Protein AF-0000000084990791 (afdb_homodimer)

Nearest PDB structures (foldseek):
  2fu2-assembly1_A  TM=6.666E-01  e=7.601E+00  Streptococcus pyogenes
  4jq5-assembly2_H  TM=4.228E-01  e=1.992E+00  Homo sapiens

Sequence (136 aa):
MNVLEILRQKSKGVEGLSARSILNYVIYEFEVGGPSKEILEEALRLASKEIEQLQKVIEILKDIEVYVMNVLEILRQKSKGVEGLSARSILNYVIYEFEVGGPSKEILEEALRLASKEIEQLQKVIEILKDIEVYV

Foldseek 3Di:
DFPLVVLVVVCPPPDDPLSVVLSVQQSVCCVPPNDDPVSVVVSVVSVVVVVVVVVVVVVVVVVCVVVD/DFPLVVLVVVCPPPDDPQSVVLSVQQSVCCVPPNDDPVSVVVSVVSVVVVVVVVVVVVVVVVVCVVVD

Secondary structure (DSSP, 8-state):
--HHHHHHHHTTT---HHHHHHHHHHHHHHHHH---HHHHHHHHHHHHHHHHHHHHHHHHHHHHHTT-/--HHHHHHHHTTT---HHHHHHHHHHHHHHHHH---HHHHHHHHHHHHHHHHHHHHHHHHHHHHHTT-

Structure (mmCIF, N/CA/C/O backbone):
data_AF-0000000084990791-model_v1
#
loop_
_entity.id
_entity.type
_entity.pdbx_description
1 polymer 'Uncharacterized protein'
#
loop_
_atom_site.group_PDB
_atom_site.id
_atom_site.type_symbol
_atom_site.label_atom_id
_atom_site.label_alt_id
_atom_site.label_comp_id
_atom_site.label_asym_id
_atom_site.label_entity_id
_atom_site.label_seq_id
_atom_site.pdbx_PDB_ins_code
_atom_site.Cartn_x
_atom_site.Cartn_y
_atom_site.Cartn_z
_atom_site.occupancy
_atom_site.B_iso_or_equiv
_atom_site.auth_seq_id
_atom_site.auth_comp_id
_atom_site.auth_asym_id
_atom_site.auth_atom_id
_atom_site.pdbx_PDB_model_num
ATOM 1 N N . MET A 1 1 ? 8.273 26.781 13.109 1 66.56 1 MET A N 1
ATOM 2 C CA . MET A 1 1 ? 8.18 26.031 11.859 1 66.56 1 MET A CA 1
ATOM 3 C C . MET A 1 1 ? 6.742 25.609 11.578 1 66.56 1 MET A C 1
ATOM 5 O O . MET A 1 1 ? 6.02 25.203 12.492 1 66.56 1 MET A O 1
ATOM 9 N N . ASN A 1 2 ? 6.07 25.891 10.352 1 90.06 2 ASN A N 1
ATOM 10 C CA . ASN A 1 2 ? 4.73 25.594 9.859 1 90.06 2 ASN A CA 1
ATOM 11 C C . ASN A 1 2 ? 4.523 24.094 9.703 1 90.06 2 ASN A C 1
ATOM 13 O O . ASN A 1 2 ? 5.434 23.375 9.281 1 90.06 2 ASN A O 1
ATOM 17 N N . VAL A 1 3 ? 3.545 23.547 10.289 1 94.81 3 VAL A N 1
ATOM 18 C CA . VAL A 1 3 ? 3.209 22.125 10.344 1 94.81 3 VAL A CA 1
ATOM 19 C C . VAL A 1 3 ? 3.357 21.5 8.961 1 94.81 3 VAL A C 1
ATOM 21 O O . VAL A 1 3 ? 3.83 20.375 8.828 1 94.81 3 VAL A O 1
ATOM 24 N N . LEU A 1 4 ? 3.014 22.219 7.992 1 95.62 4 LEU A N 1
ATOM 25 C CA . LEU A 1 4 ? 3.113 21.75 6.617 1 95.62 4 LEU A CA 1
ATOM 26 C C . LEU A 1 4 ? 4.57 21.531 6.219 1 95.62 4 LEU A C 1
ATOM 28 O O . LEU A 1 4 ? 4.898 20.547 5.555 1 95.62 4 LEU A O 1
ATOM 32 N N . GLU A 1 5 ? 5.422 22.391 6.645 1 95.44 5 GLU A N 1
ATOM 33 C CA . GLU A 1 5 ? 6.848 22.266 6.359 1 95.44 5 GLU A CA 1
ATOM 34 C C . GLU A 1 5 ? 7.445 21.062 7.066 1 95.44 5 GLU A C 1
ATOM 36 O O . GLU A 1 5 ? 8.25 20.328 6.484 1 95.44 5 GLU A O 1
ATOM 41 N N . ILE A 1 6 ? 7.062 20.812 8.281 1 95.75 6 ILE A N 1
ATOM 42 C CA . ILE A 1 6 ? 7.523 19.656 9.047 1 95.75 6 ILE A CA 1
ATOM 43 C C . ILE A 1 6 ? 7.074 18.359 8.359 1 95.75 6 ILE A C 1
ATOM 45 O O . ILE A 1 6 ? 7.867 17.438 8.195 1 95.75 6 ILE A O 1
ATOM 49 N N . LEU A 1 7 ? 5.84 18.344 7.941 1 96.88 7 LEU A N 1
ATOM 50 C CA . LEU A 1 7 ? 5.277 17.188 7.258 1 96.88 7 LEU A CA 1
ATOM 51 C C . LEU A 1 7 ? 6.035 16.891 5.969 1 96.88 7 LEU A C 1
ATOM 53 O O . LEU A 1 7 ? 6.406 15.742 5.703 1 96.88 7 LEU A O 1
ATOM 57 N N . ARG A 1 8 ? 6.309 17.906 5.156 1 96.81 8 ARG A N 1
ATOM 58 C CA . ARG A 1 8 ? 7.031 17.734 3.9 1 96.81 8 ARG A CA 1
ATOM 59 C C . ARG A 1 8 ? 8.438 17.203 4.145 1 96.81 8 ARG A C 1
ATOM 61 O O . ARG A 1 8 ? 8.922 16.344 3.408 1 96.81 8 ARG A O 1
ATOM 68 N N . GLN A 1 9 ? 9.047 17.672 5.16 1 96.75 9 GLN A N 1
ATOM 69 C CA . GLN A 1 9 ? 10.398 17.219 5.488 1 96.75 9 GLN A CA 1
ATOM 70 C C . GLN A 1 9 ? 10.406 15.766 5.938 1 96.75 9 GLN A C 1
ATOM 72 O O . GLN A 1 9 ? 11.25 14.977 5.492 1 96.75 9 GLN A O 1
ATOM 77 N N . LYS A 1 10 ? 9.477 15.398 6.723 1 95.88 10 LYS A N 1
ATOM 78 C CA . LYS A 1 10 ? 9.422 14.031 7.242 1 95.88 10 LYS A CA 1
ATOM 79 C C . LYS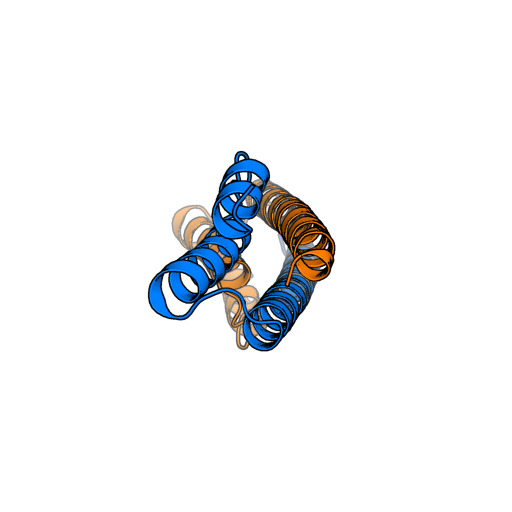 A 1 10 ? 9 13.047 6.156 1 95.88 10 LYS A C 1
ATOM 81 O O . LYS A 1 10 ? 9.258 11.844 6.27 1 95.88 10 LYS A O 1
ATOM 86 N N . SER A 1 11 ? 8.344 13.586 5.23 1 96.56 11 SER A N 1
ATOM 87 C CA . SER A 1 11 ? 7.82 12.734 4.172 1 96.56 11 SER A CA 1
ATOM 88 C C . SER A 1 11 ? 8.891 12.414 3.137 1 96.56 11 SER A C 1
ATOM 90 O O . SER A 1 11 ? 8.703 11.547 2.279 1 96.56 11 SER A O 1
ATOM 92 N N . LYS A 1 12 ? 9.938 13.156 3.41 1 93.56 12 LYS A N 1
ATOM 93 C CA . LYS A 1 12 ? 11.031 12.922 2.477 1 93.56 12 LYS A CA 1
ATOM 94 C C . LYS A 1 12 ? 11.586 11.508 2.615 1 93.56 12 LYS A C 1
ATOM 96 O O . LYS A 1 12 ? 11.836 11.039 3.729 1 93.56 12 LYS A O 1
ATOM 101 N N . GLY A 1 13 ? 11.57 10.656 1.702 1 91.56 13 GLY A N 1
ATOM 102 C CA . GLY A 1 13 ? 12.156 9.328 1.716 1 91.56 13 GLY A CA 1
ATOM 103 C C . GLY A 1 13 ? 11.117 8.219 1.686 1 91.56 13 GLY A C 1
ATOM 104 O O . GLY A 1 13 ? 11.469 7.035 1.628 1 91.56 13 GLY A O 1
ATOM 105 N N . VAL A 1 14 ? 9.93 8.68 1.83 1 94.75 14 VAL A N 1
ATOM 106 C CA . VAL A 1 14 ? 8.875 7.68 1.706 1 94.75 14 VAL A CA 1
ATOM 107 C C . VAL A 1 14 ? 8.695 7.305 0.239 1 94.75 14 VAL A C 1
ATOM 109 O O . VAL A 1 14 ? 8.57 8.18 -0.623 1 94.75 14 VAL A O 1
ATOM 112 N N . GLU A 1 15 ? 8.758 6.035 -0.093 1 91.62 15 GLU A N 1
ATOM 113 C CA . GLU A 1 15 ? 8.766 5.625 -1.494 1 91.62 15 GLU A CA 1
ATOM 114 C C . GLU A 1 15 ? 7.59 4.707 -1.808 1 91.62 15 GLU A C 1
ATOM 116 O O . GLU A 1 15 ? 7.258 4.492 -2.975 1 91.62 15 GLU A O 1
ATOM 121 N N . GLY A 1 16 ? 6.879 4.117 -0.935 1 92.81 16 GLY A N 1
ATOM 122 C CA . GLY A 1 16 ? 5.777 3.195 -1.169 1 92.81 16 GLY A CA 1
ATOM 123 C C . GLY A 1 16 ? 4.598 3.842 -1.876 1 92.81 16 GLY A C 1
ATOM 124 O O . GLY A 1 16 ? 4.328 5.027 -1.687 1 92.81 16 GLY A O 1
ATOM 125 N N . LEU A 1 17 ? 3.977 3.086 -2.758 1 96.12 17 LEU A N 1
ATOM 126 C CA . LEU A 1 17 ? 2.885 3.617 -3.568 1 96.12 17 LEU A CA 1
ATOM 127 C C . LEU A 1 17 ? 1.782 4.191 -2.686 1 96.12 17 LEU A C 1
ATOM 129 O O . LEU A 1 17 ? 1.465 5.379 -2.773 1 96.12 17 LEU A O 1
ATOM 133 N N . SER A 1 18 ? 1.227 3.301 -1.928 1 97.62 18 SER A N 1
ATOM 134 C CA . SER A 1 18 ? 0.148 3.758 -1.058 1 97.62 18 SER A CA 1
ATOM 135 C C . SER A 1 18 ? 0.661 4.738 -0.01 1 97.62 18 SER A C 1
ATOM 137 O O . SER A 1 18 ? -0.033 5.695 0.345 1 97.62 18 SER A O 1
ATOM 139 N N . ALA A 1 19 ? 1.822 4.535 0.461 1 97.25 19 ALA A N 1
ATOM 140 C CA . ALA A 1 19 ? 2.42 5.43 1.449 1 97.25 19 ALA A CA 1
ATOM 141 C C . ALA A 1 19 ? 2.502 6.855 0.918 1 97.25 19 ALA A C 1
ATOM 143 O O . ALA A 1 19 ? 2.018 7.793 1.559 1 97.25 19 ALA A O 1
ATOM 144 N N . ARG A 1 20 ? 3.014 7.055 -0.262 1 96.81 20 ARG A N 1
ATOM 145 C CA . ARG A 1 20 ? 3.146 8.375 -0.872 1 96.81 20 ARG A CA 1
ATOM 146 C C . ARG A 1 20 ? 1.78 8.984 -1.165 1 96.81 20 ARG A C 1
ATOM 148 O O . ARG A 1 20 ? 1.578 10.188 -0.984 1 96.81 20 ARG A O 1
ATOM 155 N N . SER A 1 21 ? 0.881 8.156 -1.642 1 97.62 21 SER A N 1
ATOM 156 C CA . SER A 1 21 ? -0.459 8.641 -1.945 1 97.62 21 SER A CA 1
ATOM 157 C C . SER A 1 21 ? -1.12 9.25 -0.71 1 97.62 21 SER A C 1
ATOM 159 O O . SER A 1 21 ? -1.732 10.312 -0.786 1 97.62 21 SER A O 1
ATOM 161 N N . ILE A 1 22 ? -0.957 8.547 0.369 1 98.44 22 ILE A N 1
ATOM 162 C CA . ILE A 1 22 ? -1.588 8.984 1.606 1 98.44 22 ILE A CA 1
ATOM 163 C C . ILE A 1 22 ? -0.9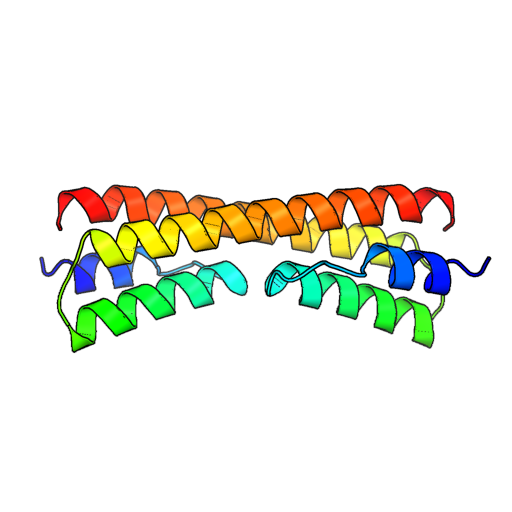38 10.289 2.08 1 98.44 22 ILE A C 1
ATOM 165 O O . ILE A 1 22 ? -1.631 11.234 2.457 1 98.44 22 ILE A O 1
ATOM 169 N N . LEU A 1 23 ? 0.378 10.375 2.057 1 98.38 23 LEU A N 1
ATOM 170 C CA . LEU A 1 23 ? 1.064 11.586 2.49 1 98.38 23 LEU A CA 1
ATOM 171 C C . LEU A 1 23 ? 0.723 12.758 1.579 1 98.38 23 LEU A C 1
ATOM 173 O O . LEU A 1 23 ? 0.524 13.883 2.053 1 98.38 23 LEU A O 1
ATOM 177 N N . ASN A 1 24 ? 0.637 12.492 0.325 1 97.88 24 ASN A N 1
ATOM 178 C CA . ASN A 1 24 ? 0.268 13.547 -0.612 1 97.88 24 ASN A CA 1
ATOM 179 C C . ASN A 1 24 ? -1.146 14.062 -0.353 1 97.88 24 ASN A C 1
ATOM 181 O O . ASN A 1 24 ? -1.41 15.258 -0.472 1 97.88 24 ASN A O 1
ATOM 185 N N . TYR A 1 25 ? -2.035 13.117 -0.085 1 98.19 25 TYR A N 1
ATOM 186 C CA . TYR A 1 25 ? -3.393 13.5 0.292 1 98.19 25 TYR A CA 1
ATOM 187 C C . TYR A 1 25 ? -3.381 14.445 1.484 1 98.19 25 TYR A C 1
ATOM 189 O O . TYR A 1 25 ? -4.047 15.484 1.465 1 98.19 25 TYR A O 1
ATOM 197 N N . VAL A 1 26 ? -2.594 14.156 2.49 1 98.44 26 VAL A N 1
ATOM 198 C CA . VAL A 1 26 ? -2.559 14.969 3.703 1 98.44 26 VAL A CA 1
ATOM 199 C C . VAL A 1 26 ? -1.947 16.328 3.393 1 98.44 26 VAL A C 1
ATOM 201 O O . VAL A 1 26 ? -2.486 17.375 3.795 1 98.44 26 VAL A O 1
ATOM 204 N N . ILE A 1 27 ? -0.868 16.359 2.664 1 98.06 27 ILE A N 1
ATOM 205 C CA . ILE A 1 27 ? -0.176 17.594 2.312 1 98.06 27 ILE A CA 1
ATOM 206 C C . ILE A 1 27 ? -1.117 18.516 1.529 1 98.06 27 ILE A C 1
ATOM 208 O O . ILE A 1 27 ? -1.23 19.703 1.831 1 98.06 27 ILE A O 1
ATOM 212 N N . TYR A 1 28 ? -1.852 17.922 0.621 1 98.38 28 TYR A N 1
ATOM 213 C CA . TYR A 1 28 ? -2.793 18.688 -0.185 1 98.38 28 TYR A CA 1
ATOM 214 C C . TYR A 1 28 ? -3.877 19.312 0.687 1 98.38 28 TYR A C 1
ATOM 216 O O . TYR A 1 28 ? -4.16 20.5 0.582 1 98.38 28 TYR A O 1
ATOM 224 N N . GLU A 1 29 ? -4.441 18.531 1.527 1 97.75 29 GLU A N 1
ATOM 225 C CA . GLU A 1 29 ? -5.5 19.016 2.414 1 97.75 29 GLU A CA 1
ATOM 226 C C . GLU A 1 29 ? -4.996 20.125 3.33 1 97.75 29 GLU A C 1
ATOM 228 O O . GLU A 1 29 ? -5.699 21.109 3.566 1 97.75 29 GLU A O 1
ATOM 233 N N . PHE A 1 30 ? -3.799 19.938 3.846 1 97.31 30 PHE A N 1
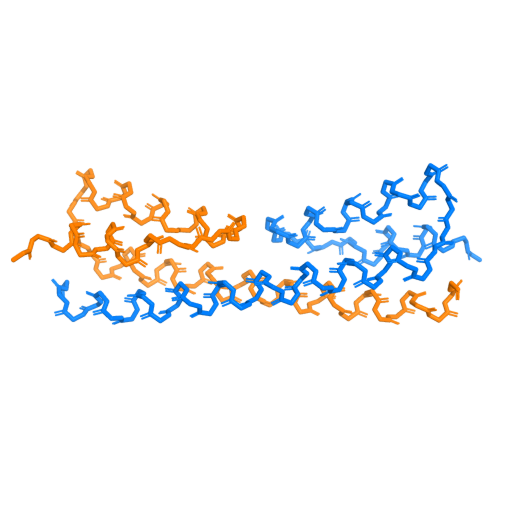ATOM 234 C CA . PHE A 1 30 ? -3.221 20.938 4.727 1 97.31 30 PHE A CA 1
ATOM 235 C C . PHE A 1 30 ? -2.93 22.234 3.959 1 97.31 30 PHE A C 1
ATOM 237 O O . PHE A 1 30 ? -3.1 23.328 4.492 1 97.31 30 PHE A O 1
ATOM 244 N N . GLU A 1 31 ? -2.547 22.172 2.777 1 96.12 31 GLU A N 1
ATOM 245 C CA . GLU A 1 31 ? -2.227 23.328 1.949 1 96.12 31 GLU A CA 1
ATOM 246 C C . GLU A 1 31 ? -3.475 24.156 1.644 1 96.12 31 GLU A C 1
ATOM 248 O O . GLU A 1 31 ? -3.443 25.391 1.704 1 96.12 31 GLU A O 1
ATOM 253 N N . VAL A 1 32 ? -4.562 23.469 1.381 1 96.62 32 VAL A N 1
ATOM 254 C CA . VAL A 1 32 ? -5.762 24.156 0.913 1 96.62 32 VAL A CA 1
ATOM 255 C C . VAL A 1 32 ? -6.609 24.594 2.107 1 96.62 32 VAL A C 1
ATOM 257 O O . VAL A 1 32 ? -7.195 25.672 2.1 1 96.62 32 VAL A O 1
ATOM 260 N N . GLY A 1 33 ? -6.723 23.781 3.148 1 94.81 33 GLY A N 1
ATOM 261 C CA . GLY A 1 33 ? -7.676 24.016 4.215 1 94.81 33 GLY A CA 1
ATOM 262 C C . GLY A 1 33 ? -7.02 24.25 5.562 1 94.81 33 GLY A C 1
ATOM 263 O O . GLY A 1 33 ? -7.695 24.594 6.535 1 94.81 33 GLY A O 1
ATOM 264 N N . GLY A 1 34 ? -5.688 24.094 5.707 1 93.81 34 GLY A N 1
ATOM 265 C CA . GLY A 1 34 ? -4.957 24.172 6.961 1 93.81 34 GLY A CA 1
ATOM 266 C C . GLY A 1 34 ? -4.914 22.859 7.719 1 93.81 34 GLY A C 1
ATOM 267 O O . GLY A 1 34 ? -5.672 21.938 7.414 1 93.81 34 GLY A O 1
ATOM 268 N N . PRO A 1 35 ? -4.016 22.781 8.664 1 94.69 35 PRO A N 1
ATOM 269 C CA . PRO A 1 35 ? -3.848 21.547 9.445 1 94.69 35 PRO A CA 1
ATOM 270 C C . PRO A 1 35 ? -5.094 21.188 10.25 1 94.69 35 PRO A C 1
ATOM 272 O O . PRO A 1 35 ? -5.719 22.062 10.852 1 94.69 35 PRO A O 1
ATOM 275 N N . SER A 1 36 ? -5.453 19.938 10.258 1 95.31 36 SER A N 1
ATOM 276 C CA . SER A 1 36 ? -6.668 19.453 10.914 1 95.31 36 SER A CA 1
ATOM 277 C C . SER A 1 36 ? -6.473 18.047 11.469 1 95.31 36 SER A C 1
ATOM 279 O O . SER A 1 36 ? -5.949 17.172 10.789 1 95.31 36 SER A O 1
ATOM 281 N N . LYS A 1 37 ? -6.934 17.859 12.633 1 96.12 37 LYS A N 1
ATOM 282 C CA . LYS A 1 37 ? -6.867 16.547 13.273 1 96.12 37 LYS A CA 1
ATOM 283 C C . LYS A 1 37 ? -7.719 15.531 12.523 1 96.12 37 LYS A C 1
ATOM 285 O O . LYS A 1 37 ? -7.34 14.367 12.406 1 96.12 37 LYS A O 1
ATOM 290 N N . GLU A 1 38 ? -8.789 16.016 12.023 1 97.12 38 GLU A N 1
ATOM 291 C CA . GLU A 1 38 ? -9.695 15.141 11.289 1 97.12 38 GLU A CA 1
ATOM 292 C C . GLU A 1 38 ? -9.023 14.555 10.055 1 97.12 38 GLU A C 1
ATOM 294 O O . GLU A 1 38 ? -9.234 13.391 9.727 1 97.12 38 GLU A O 1
ATOM 299 N N . ILE A 1 39 ? -8.219 15.328 9.367 1 98.06 39 ILE A N 1
ATOM 300 C CA . ILE A 1 39 ? -7.516 14.883 8.172 1 98.06 39 ILE A CA 1
ATOM 301 C C . ILE A 1 39 ? -6.469 13.836 8.555 1 98.06 39 ILE A C 1
ATOM 303 O O . ILE A 1 39 ? -6.312 12.828 7.863 1 98.06 39 ILE A O 1
ATOM 307 N N . LEU A 1 40 ? -5.766 14.039 9.625 1 98.25 40 LEU A N 1
ATOM 308 C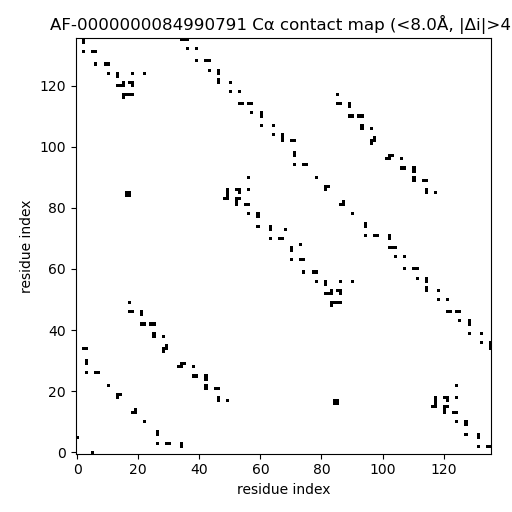 CA . LEU A 1 40 ? -4.77 13.078 10.086 1 98.25 40 LEU A CA 1
ATOM 309 C C . LEU A 1 40 ? -5.426 11.758 10.469 1 98.25 40 LEU A C 1
ATOM 311 O O . LEU A 1 40 ? -4.91 10.68 10.141 1 98.25 40 LEU A O 1
ATOM 315 N N . GLU A 1 41 ? -6.547 11.852 11.148 1 97.81 41 GLU A N 1
ATOM 316 C CA . GLU A 1 41 ? -7.262 10.648 11.562 1 97.81 41 GLU A CA 1
ATOM 317 C C . GLU A 1 41 ? -7.73 9.844 10.352 1 97.81 41 GLU A C 1
ATOM 319 O O . GLU A 1 41 ? -7.656 8.617 10.359 1 97.81 41 GLU A O 1
ATOM 324 N N . GLU A 1 42 ? -8.211 10.523 9.375 1 98.19 42 GLU A N 1
ATOM 325 C CA . GLU A 1 42 ? -8.609 9.852 8.141 1 98.19 42 GLU A CA 1
ATOM 326 C C . GLU A 1 42 ? -7.422 9.172 7.465 1 98.19 42 GLU A C 1
ATOM 328 O O . GLU A 1 42 ? -7.52 8.023 7.027 1 98.19 42 GLU A O 1
ATOM 333 N N . ALA A 1 43 ? -6.305 9.875 7.379 1 98.31 43 ALA A N 1
ATOM 334 C CA . ALA A 1 43 ? -5.094 9.336 6.77 1 98.31 43 ALA A CA 1
ATOM 335 C C . ALA A 1 43 ? -4.617 8.086 7.516 1 98.31 43 ALA A C 1
ATOM 337 O O . ALA A 1 43 ? -4.199 7.109 6.895 1 98.31 43 ALA A O 1
ATOM 338 N N . LEU A 1 44 ? -4.719 8.141 8.805 1 98.56 44 LEU A N 1
ATOM 339 C CA . LEU A 1 44 ? -4.324 7 9.625 1 98.56 44 LEU A CA 1
ATOM 340 C C . LEU A 1 44 ? -5.23 5.801 9.367 1 98.56 44 LEU A C 1
ATOM 342 O O . LEU A 1 44 ? -4.754 4.664 9.289 1 98.56 44 LEU A O 1
ATOM 346 N N . ARG A 1 45 ? -6.504 6.082 9.219 1 98.25 45 ARG A N 1
ATOM 347 C CA . ARG A 1 45 ? -7.445 5.012 8.898 1 98.25 45 ARG A CA 1
ATOM 348 C C . ARG A 1 45 ? -7.137 4.395 7.539 1 98.25 45 ARG A C 1
ATOM 350 O O . ARG A 1 45 ? -7.16 3.174 7.383 1 98.25 45 ARG A O 1
ATOM 357 N N . LEU A 1 46 ? -6.824 5.238 6.57 1 97.94 46 LEU A N 1
ATOM 358 C CA . LEU A 1 46 ? -6.48 4.762 5.234 1 97.94 46 LEU A CA 1
ATOM 359 C C . LEU A 1 46 ? -5.234 3.885 5.273 1 97.94 46 LEU A C 1
ATOM 361 O O . LEU A 1 46 ? -5.191 2.83 4.637 1 97.94 46 LEU A O 1
ATOM 365 N N . ALA A 1 47 ? -4.215 4.328 6.004 1 98.25 47 ALA A N 1
ATOM 366 C CA . ALA A 1 47 ? -2.969 3.57 6.117 1 98.25 47 ALA A CA 1
ATOM 367 C C . ALA A 1 47 ? -3.211 2.205 6.754 1 98.25 47 ALA A C 1
ATOM 369 O O . ALA A 1 47 ? -2.701 1.19 6.273 1 98.25 47 ALA A O 1
ATOM 370 N N . SER A 1 48 ? -4.02 2.174 7.77 1 98.25 48 SER A N 1
ATOM 371 C CA . SER A 1 48 ? -4.32 0.926 8.461 1 98.25 48 SER A CA 1
ATOM 372 C C . SER A 1 48 ? -5.09 -0.035 7.562 1 98.25 48 SER A C 1
ATOM 374 O O . SER A 1 48 ? -4.809 -1.235 7.547 1 98.25 48 SER A O 1
ATOM 376 N N . LYS A 1 49 ? -6.027 0.462 6.879 1 97.69 49 LYS A N 1
ATOM 377 C CA . LYS A 1 49 ? -6.801 -0.366 5.957 1 97.69 49 LYS A CA 1
ATOM 378 C C . LYS A 1 49 ? -5.906 -0.959 4.871 1 97.69 49 LYS A C 1
ATOM 380 O O . LYS A 1 49 ? -6.055 -2.129 4.508 1 97.69 49 LYS A O 1
ATOM 385 N N . GLU A 1 50 ? -5.02 -0.102 4.352 1 98.25 50 GLU A N 1
ATOM 386 C CA . GLU A 1 50 ? -4.109 -0.604 3.324 1 98.25 50 GLU A CA 1
ATOM 387 C C . GLU A 1 50 ? -3.23 -1.728 3.867 1 98.25 50 GLU A C 1
ATOM 389 O O . GLU A 1 50 ? -2.988 -2.721 3.178 1 98.25 50 GLU A O 1
ATOM 394 N N . ILE A 1 51 ? -2.76 -1.565 5.074 1 98.38 51 ILE A N 1
ATOM 395 C CA . ILE A 1 51 ? -1.938 -2.605 5.68 1 98.38 51 ILE A CA 1
ATOM 396 C C . ILE A 1 51 ? -2.742 -3.896 5.801 1 98.38 51 ILE A C 1
ATOM 398 O O . ILE A 1 51 ? -2.234 -4.98 5.512 1 98.38 51 ILE A O 1
ATOM 402 N N . GLU A 1 52 ? -3.951 -3.768 6.207 1 98 52 GLU A N 1
ATOM 403 C CA . GLU A 1 52 ? -4.824 -4.934 6.297 1 98 52 GLU A CA 1
ATOM 404 C C . GLU A 1 52 ? -4.965 -5.625 4.945 1 98 52 GLU A C 1
ATOM 406 O O . GLU A 1 52 ? -4.91 -6.855 4.859 1 98 52 GLU A O 1
ATOM 411 N N . GLN A 1 53 ? -5.152 -4.828 3.926 1 98.44 53 GLN A N 1
ATOM 412 C CA . GLN A 1 53 ? -5.301 -5.371 2.58 1 98.44 53 GLN A CA 1
ATOM 413 C C . GLN A 1 53 ? -4.016 -6.055 2.119 1 98.44 53 GLN A C 1
ATOM 415 O O . GLN A 1 53 ? -4.059 -7.109 1.486 1 98.44 53 GLN A O 1
ATOM 420 N N . LEU A 1 54 ? -2.904 -5.5 2.451 1 98.44 54 LEU A N 1
ATOM 421 C CA . LEU A 1 54 ? -1.625 -6.09 2.072 1 98.44 54 LEU A CA 1
ATOM 422 C C . LEU A 1 54 ? -1.384 -7.395 2.826 1 98.44 54 LEU A C 1
ATOM 424 O O . LEU A 1 54 ? -0.809 -8.336 2.275 1 98.44 54 LEU A O 1
ATOM 428 N N . GLN A 1 55 ? -1.836 -7.445 4.051 1 98.44 55 GLN A N 1
ATOM 429 C CA . GLN A 1 55 ? -1.734 -8.695 4.801 1 98.44 55 GLN A CA 1
ATOM 430 C C . GLN A 1 55 ? -2.57 -9.789 4.156 1 98.44 55 GLN A C 1
ATOM 432 O O . GLN A 1 55 ? -2.154 -10.953 4.109 1 98.44 55 GLN A O 1
ATOM 437 N N . LYS A 1 56 ? -3.707 -9.453 3.666 1 97.88 56 LYS A N 1
ATOM 438 C CA . LYS A 1 56 ? -4.523 -10.406 2.924 1 97.88 56 LYS A CA 1
ATOM 439 C C . LYS A 1 56 ? -3.793 -10.898 1.677 1 97.88 56 LYS A C 1
ATOM 441 O O . LYS A 1 56 ? -3.838 -12.094 1.355 1 97.88 56 LYS A O 1
ATOM 446 N N . VAL A 1 57 ? -3.113 -9.969 0.976 1 98.44 57 VAL A N 1
ATOM 447 C CA . VAL A 1 57 ? -2.35 -10.336 -0.213 1 98.44 57 VAL A CA 1
ATOM 448 C C . VAL A 1 57 ? -1.263 -11.344 0.159 1 98.44 57 VAL A C 1
ATOM 450 O O . VAL A 1 57 ? -1.078 -12.352 -0.529 1 98.44 57 VAL A O 1
ATOM 453 N N . ILE A 1 58 ? -0.583 -11.062 1.228 1 98.5 58 ILE A N 1
ATOM 454 C CA . ILE A 1 58 ? 0.485 -11.953 1.676 1 98.5 58 ILE A CA 1
ATOM 455 C C . ILE A 1 58 ? -0.076 -13.352 1.926 1 98.5 58 ILE A C 1
ATOM 457 O O . ILE A 1 58 ? 0.518 -14.344 1.509 1 98.5 58 ILE A O 1
ATOM 461 N N . GLU A 1 59 ? -1.23 -13.406 2.551 1 98.06 59 GLU A N 1
ATOM 462 C CA . GLU A 1 59 ? -1.855 -14.695 2.82 1 98.06 59 GLU A CA 1
ATOM 463 C C . GLU A 1 59 ? -2.221 -15.414 1.524 1 98.06 59 GLU A C 1
ATOM 465 O O . GLU A 1 59 ? -2.002 -16.625 1.394 1 98.06 59 GLU A O 1
ATOM 470 N N . ILE A 1 60 ? -2.779 -14.695 0.624 1 97.88 60 ILE A N 1
ATOM 471 C CA . ILE A 1 60 ? -3.168 -15.266 -0.665 1 97.88 60 ILE A CA 1
ATOM 472 C C . ILE A 1 60 ? -1.941 -15.836 -1.368 1 97.88 60 ILE A C 1
ATOM 474 O O . ILE A 1 60 ? -1.978 -16.969 -1.868 1 97.88 60 ILE A O 1
ATOM 478 N N . LEU A 1 61 ? -0.846 -15.086 -1.396 1 97.94 61 LEU A N 1
ATOM 479 C CA . LEU A 1 61 ? 0.36 -15.5 -2.104 1 97.94 61 LEU A CA 1
ATOM 480 C C . LEU A 1 61 ? 0.973 -16.734 -1.449 1 97.94 61 LEU A C 1
ATOM 482 O O . LEU A 1 61 ? 1.461 -17.641 -2.141 1 97.94 61 LEU A O 1
ATOM 486 N N . LYS A 1 62 ? 0.893 -16.766 -0.171 1 97.38 62 LYS A N 1
ATOM 487 C CA . LYS A 1 62 ? 1.394 -17.938 0.539 1 97.38 62 LYS A CA 1
ATOM 488 C C . LYS A 1 62 ? 0.543 -19.172 0.234 1 97.38 62 LYS A C 1
ATOM 490 O O . LYS A 1 62 ? 1.072 -20.281 0.063 1 97.38 62 LYS A O 1
ATOM 495 N N . ASP A 1 63 ? -0.734 -19 0.113 1 95.62 63 ASP A N 1
ATOM 496 C CA . ASP A 1 63 ? -1.638 -20.094 -0.227 1 95.62 63 ASP A CA 1
ATOM 497 C C . ASP A 1 63 ? -1.356 -20.609 -1.632 1 95.62 63 ASP A C 1
ATOM 499 O O . ASP A 1 63 ? -1.431 -21.828 -1.875 1 95.62 63 ASP A O 1
ATOM 503 N N . ILE A 1 64 ? -1.062 -19.703 -2.551 1 96.06 64 ILE A N 1
ATOM 504 C CA . ILE A 1 64 ? -0.835 -20.031 -3.955 1 96.06 64 ILE A CA 1
ATOM 505 C C . ILE A 1 64 ? 0.476 -20.797 -4.098 1 96.06 64 ILE A C 1
ATOM 507 O O . ILE A 1 64 ? 0.624 -21.609 -5.008 1 96.06 64 ILE A O 1
ATOM 511 N N . GLU A 1 65 ? 1.345 -20.531 -3.236 1 94.44 65 GLU A N 1
ATOM 512 C CA . GLU A 1 65 ? 2.68 -21.125 -3.309 1 94.44 65 GLU A CA 1
ATOM 513 C C . GLU A 1 65 ? 2.609 -22.641 -3.396 1 94.44 65 GLU A C 1
ATOM 515 O O . GLU A 1 65 ? 3.414 -23.266 -4.09 1 94.44 65 GLU A O 1
ATOM 520 N N . VAL A 1 66 ? 1.599 -23.281 -2.832 1 91.19 66 VAL A N 1
ATOM 521 C CA . VAL A 1 66 ? 1.493 -24.734 -2.789 1 91.19 66 VAL A CA 1
ATOM 522 C C . VAL A 1 66 ? 1.123 -25.266 -4.172 1 91.19 66 VAL A C 1
ATOM 524 O O . VAL A 1 66 ? 1.283 -26.453 -4.449 1 91.19 66 VAL A O 1
ATOM 527 N N . TYR A 1 67 ? 0.726 -24.453 -4.984 1 90.25 67 TYR A N 1
ATOM 528 C CA . TYR A 1 67 ? 0.253 -24.859 -6.301 1 90.25 67 TYR A CA 1
ATOM 529 C C . TYR A 1 67 ? 1.301 -24.578 -7.371 1 90.25 67 TYR A C 1
ATOM 531 O O . TYR A 1 67 ? 1.087 -24.875 -8.547 1 90.25 67 TYR A O 1
ATOM 539 N N . VAL A 1 68 ? 2.33 -23.922 -6.965 1 90.38 68 VAL A N 1
ATOM 540 C CA . VAL A 1 68 ? 3.359 -23.516 -7.918 1 90.38 68 VAL A CA 1
ATOM 541 C C . VAL A 1 68 ? 4.598 -24.391 -7.746 1 90.38 68 VAL A C 1
ATOM 543 O O . VAL A 1 68 ? 4.875 -24.875 -6.648 1 90.38 68 VAL A O 1
ATOM 546 N N . MET B 1 1 ? -7.801 -27.438 -11.219 1 68.06 1 MET B N 1
ATOM 547 C CA . MET B 1 1 ? -7.973 -26 -11.383 1 68.06 1 MET B CA 1
ATOM 548 C C . MET B 1 1 ? -6.629 -25.312 -11.617 1 68.06 1 MET B C 1
ATOM 550 O O . MET B 1 1 ? -5.629 -25.672 -10.992 1 68.06 1 MET B O 1
ATOM 554 N N . ASN B 1 2 ? -6.402 -24.453 -12.695 1 90.38 2 ASN B N 1
ATOM 555 C CA . ASN B 1 2 ? -5.238 -23.672 -13.109 1 90.38 2 ASN B CA 1
ATOM 556 C C . ASN B 1 2 ? -4.883 -22.609 -12.07 1 90.38 2 ASN B C 1
ATOM 558 O O . ASN B 1 2 ? -5.766 -21.969 -11.5 1 90.38 2 ASN B O 1
ATOM 562 N N . VAL B 1 3 ? -3.684 -22.625 -11.578 1 94.94 3 VAL B N 1
ATOM 563 C CA . VAL B 1 3 ? -3.168 -21.766 -10.523 1 94.94 3 VAL B CA 1
ATOM 564 C C . VAL B 1 3 ? -3.59 -20.312 -10.781 1 94.94 3 VAL B C 1
ATOM 566 O O . VAL B 1 3 ? -3.918 -19.578 -9.844 1 94.94 3 VAL B O 1
ATOM 569 N N . LEU B 1 4 ? -3.627 -19.922 -11.992 1 95.62 4 LEU B N 1
ATOM 570 C CA . LEU B 1 4 ? -4.031 -18.578 -12.367 1 95.62 4 LEU B CA 1
ATOM 571 C C . LEU B 1 4 ? -5.5 -18.328 -12.039 1 95.62 4 LEU B C 1
ATOM 573 O O . LEU B 1 4 ? -5.863 -17.266 -11.547 1 95.62 4 LEU B O 1
ATOM 577 N N . GLU B 1 5 ? -6.301 -19.312 -12.242 1 95.44 5 GLU B N 1
ATOM 578 C CA . GLU B 1 5 ? -7.723 -19.203 -11.914 1 95.44 5 GLU B CA 1
ATOM 579 C C . GLU B 1 5 ? -7.941 -19.109 -10.414 1 95.44 5 GLU B C 1
ATOM 581 O O . GLU B 1 5 ? -8.766 -18.328 -9.945 1 95.44 5 GLU B O 1
ATOM 586 N N . ILE B 1 6 ? -7.219 -19.859 -9.641 1 95.75 6 ILE B N 1
ATOM 587 C CA . ILE B 1 6 ? -7.297 -19.828 -8.188 1 95.75 6 ILE B CA 1
ATOM 588 C C . ILE B 1 6 ? -6.883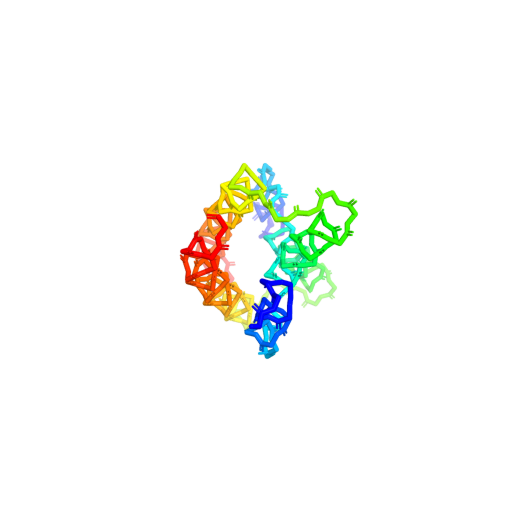 -18.453 -7.684 1 95.75 6 ILE B C 1
ATOM 590 O O . ILE B 1 6 ? -7.559 -17.859 -6.832 1 95.75 6 ILE B O 1
ATOM 594 N N . LEU B 1 7 ? -5.805 -17.938 -8.234 1 96.94 7 LEU B N 1
ATOM 595 C CA . LEU B 1 7 ? -5.301 -16.625 -7.852 1 96.94 7 LEU B CA 1
ATOM 596 C C . LEU B 1 7 ? -6.332 -15.539 -8.148 1 96.94 7 LEU B C 1
ATOM 598 O O . LEU B 1 7 ? -6.605 -14.688 -7.301 1 96.94 7 LEU B O 1
ATOM 602 N N . ARG B 1 8 ? -6.941 -15.555 -9.312 1 96.75 8 ARG B N 1
ATOM 603 C CA . ARG B 1 8 ? -7.945 -14.57 -9.703 1 96.75 8 ARG B CA 1
ATOM 604 C C . ARG B 1 8 ? -9.156 -14.625 -8.773 1 96.75 8 ARG B C 1
ATOM 606 O O . ARG B 1 8 ? -9.695 -13.594 -8.383 1 96.75 8 ARG B O 1
ATOM 613 N N . GLN B 1 9 ? -9.523 -15.781 -8.391 1 96.69 9 GLN B N 1
ATOM 614 C CA . GLN B 1 9 ? -10.672 -15.953 -7.5 1 96.69 9 GLN B CA 1
ATOM 615 C C . GLN B 1 9 ? -10.359 -15.422 -6.102 1 96.69 9 GLN B C 1
ATOM 617 O O . GLN B 1 9 ? -11.18 -14.711 -5.508 1 96.69 9 GLN B O 1
ATOM 622 N N . LYS B 1 10 ? -9.211 -15.688 -5.629 1 95.94 10 LYS B N 1
ATOM 623 C CA . LYS B 1 10 ? -8.828 -15.266 -4.285 1 95.94 10 LYS B CA 1
ATOM 624 C C . LYS B 1 10 ? -8.586 -13.758 -4.234 1 95.94 10 LYS B C 1
ATOM 626 O O . LYS B 1 10 ? -8.641 -13.148 -3.162 1 95.94 10 LYS B O 1
ATOM 631 N N . SER B 1 11 ? -8.273 -13.266 -5.367 1 96.5 11 SER B N 1
ATOM 632 C CA . SER B 1 11 ? -7.941 -11.844 -5.43 1 96.5 11 SER B CA 1
ATOM 633 C C . SER B 1 11 ? -9.203 -10.984 -5.48 1 96.5 11 SER B C 1
ATOM 635 O O . SER B 1 11 ? -9.133 -9.758 -5.344 1 96.5 11 SER B O 1
ATOM 637 N N . LYS B 1 12 ? -10.234 -11.773 -5.605 1 93.5 12 LYS B N 1
ATOM 638 C CA . LYS B 1 12 ? -11.5 -11.047 -5.656 1 93.5 12 LYS B CA 1
ATOM 639 C C . LYS B 1 12 ? -11.797 -10.367 -4.32 1 93.5 12 LYS B C 1
ATOM 641 O O . LYS B 1 12 ? -11.688 -11 -3.264 1 93.5 12 LYS B O 1
ATOM 646 N N . GLY B 1 13 ? -11.961 -9.125 -4.195 1 91.69 13 GLY B N 1
ATOM 647 C CA . GLY B 1 13 ? -12.328 -8.406 -2.982 1 91.69 13 GLY B CA 1
ATOM 648 C C . GLY B 1 13 ? -11.188 -7.586 -2.406 1 91.69 13 GLY B C 1
ATOM 649 O O . GLY B 1 13 ? -11.375 -6.855 -1.43 1 91.69 13 GLY B O 1
ATOM 650 N N . VAL B 1 14 ? -10.047 -7.848 -2.998 1 94.69 14 VAL B N 1
ATOM 651 C CA . VAL B 1 14 ? -8.938 -7.008 -2.566 1 94.69 14 VAL B CA 1
ATOM 652 C C . VAL B 1 14 ? -9.094 -5.602 -3.137 1 94.69 14 VAL B C 1
ATOM 654 O O . VAL B 1 14 ? -9.32 -5.434 -4.34 1 94.69 14 VAL B O 1
ATOM 657 N N . GLU B 1 15 ? -9.062 -4.574 -2.307 1 91.25 15 GLU B N 1
ATOM 658 C CA . GLU B 1 15 ? -9.391 -3.225 -2.758 1 91.25 15 GLU B CA 1
ATOM 659 C C . GLU B 1 15 ? -8.219 -2.271 -2.529 1 91.25 15 GLU B C 1
ATOM 661 O O . GLU B 1 15 ? -8.18 -1.18 -3.102 1 91.25 15 GLU B O 1
ATOM 666 N N . GLY B 1 16 ? -7.25 -2.48 -1.793 1 92.75 16 GLY B N 1
ATOM 667 C CA . GLY B 1 16 ? -6.133 -1.597 -1.503 1 92.75 16 GLY B CA 1
ATOM 668 C C . GLY B 1 16 ? -5.293 -1.277 -2.725 1 92.75 16 GLY B C 1
ATOM 669 O O . GLY B 1 16 ? -5.148 -2.111 -3.619 1 92.75 16 GLY B O 1
ATOM 670 N N . LEU B 1 17 ? -4.852 -0.034 -2.797 1 96.12 17 LEU B N 1
ATOM 671 C CA . LEU B 1 17 ? -4.098 0.421 -3.963 1 96.12 17 LEU B CA 1
ATOM 672 C C . LEU B 1 17 ? -2.885 -0.469 -4.207 1 96.12 17 LEU B C 1
ATOM 674 O O . LEU B 1 17 ? -2.764 -1.08 -5.273 1 96.12 17 LEU B O 1
ATOM 678 N N . SER B 1 18 ? -2.033 -0.429 -3.232 1 97.62 18 SER B N 1
ATOM 679 C CA . SER B 1 18 ? -0.832 -1.243 -3.387 1 97.62 18 SER B CA 1
ATOM 680 C C . SER B 1 18 ? -1.172 -2.73 -3.426 1 97.62 18 SER B C 1
ATOM 682 O O . SER B 1 18 ? -0.544 -3.496 -4.16 1 97.62 18 SER B O 1
ATOM 684 N N . ALA B 1 19 ? -2.109 -3.143 -2.686 1 97.31 19 ALA B N 1
ATOM 685 C CA . ALA B 1 19 ? -2.533 -4.539 -2.666 1 97.31 19 ALA B CA 1
ATOM 686 C C . ALA B 1 19 ? -2.947 -5.008 -4.059 1 97.31 19 ALA B C 1
ATOM 688 O O . ALA B 1 19 ? -2.438 -6.008 -4.562 1 97.31 19 ALA B O 1
ATOM 689 N N . ARG B 1 20 ? -3.781 -4.27 -4.742 1 96.69 20 ARG B N 1
ATOM 690 C CA . ARG B 1 20 ? -4.25 -4.621 -6.078 1 96.69 20 ARG B CA 1
ATOM 691 C C . ARG B 1 20 ? -3.107 -4.578 -7.09 1 96.69 20 ARG B C 1
ATOM 693 O O . ARG B 1 20 ? -3.027 -5.426 -7.98 1 96.69 20 ARG B O 1
ATOM 700 N N . SER B 1 21 ? -2.271 -3.568 -6.941 1 97.69 21 SER B N 1
ATOM 701 C CA . SER B 1 21 ? -1.143 -3.447 -7.859 1 97.69 21 SER B CA 1
ATOM 702 C C . SER B 1 21 ? -0.258 -4.688 -7.812 1 97.69 21 SER B C 1
ATOM 704 O O . SER B 1 21 ? 0.165 -5.195 -8.852 1 97.69 21 SER B O 1
ATOM 706 N N . ILE B 1 22 ? -0.02 -5.121 -6.609 1 98.44 22 ILE B N 1
ATOM 707 C CA . ILE B 1 22 ? 0.858 -6.273 -6.434 1 98.44 22 ILE B CA 1
ATOM 708 C C . ILE B 1 22 ? 0.193 -7.523 -7.008 1 98.44 22 ILE B C 1
ATOM 710 O O . ILE B 1 22 ? 0.83 -8.305 -7.719 1 98.44 22 ILE B O 1
ATOM 714 N N . LEU B 1 23 ? -1.085 -7.746 -6.75 1 98.38 23 LEU B N 1
ATOM 715 C CA . LEU B 1 23 ? -1.786 -8.914 -7.273 1 98.38 23 LEU B CA 1
ATOM 716 C C . LEU B 1 23 ? -1.858 -8.867 -8.797 1 98.38 23 LEU B C 1
ATOM 718 O O . LEU B 1 23 ? -1.687 -9.891 -9.461 1 98.38 23 LEU B O 1
ATOM 722 N N . ASN B 1 24 ? -2.078 -7.707 -9.297 1 97.88 24 ASN B N 1
ATOM 723 C CA . ASN B 1 24 ? -2.117 -7.562 -10.75 1 97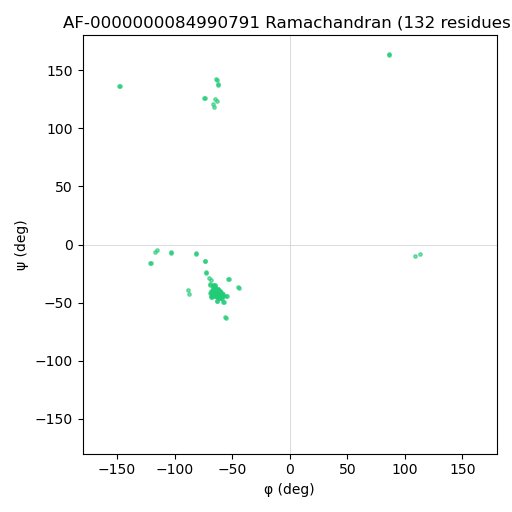.88 24 ASN B CA 1
ATOM 724 C C . ASN B 1 24 ? -0.766 -7.887 -11.383 1 97.88 24 ASN B C 1
ATOM 726 O O . ASN B 1 24 ? -0.706 -8.484 -12.453 1 97.88 24 ASN B O 1
ATOM 730 N N . TYR B 1 25 ? 0.268 -7.391 -10.711 1 98.25 25 TYR B N 1
ATOM 731 C CA . TYR B 1 25 ? 1.612 -7.734 -11.164 1 98.25 25 TYR B CA 1
ATOM 732 C C . TYR B 1 25 ? 1.791 -9.25 -11.242 1 98.25 25 TYR B C 1
ATOM 734 O O . TYR B 1 25 ? 2.281 -9.773 -12.242 1 98.25 25 TYR B O 1
ATOM 742 N N . VAL B 1 26 ? 1.347 -9.992 -10.25 1 98.44 26 VAL B N 1
ATOM 743 C CA . VAL B 1 26 ? 1.526 -11.438 -10.195 1 98.44 26 VAL B CA 1
ATOM 744 C C . VAL B 1 26 ? 0.682 -12.102 -11.281 1 98.44 26 VAL B C 1
ATOM 746 O O . VAL B 1 26 ? 1.167 -12.977 -12.008 1 98.44 26 VAL B O 1
ATOM 749 N N . ILE B 1 27 ? -0.536 -11.672 -11.43 1 98.06 27 ILE B N 1
ATOM 750 C CA . ILE B 1 27 ? -1.451 -12.234 -12.414 1 98.06 27 ILE B CA 1
ATOM 751 C C . ILE B 1 27 ? -0.879 -12.047 -13.82 1 98.06 27 ILE B C 1
ATOM 753 O O . ILE B 1 27 ? -0.845 -12.992 -14.609 1 98.06 27 ILE B O 1
ATOM 757 N N . TYR B 1 28 ? -0.355 -10.883 -14.055 1 98.44 28 TYR B N 1
ATOM 758 C CA . TYR B 1 28 ? 0.226 -10.586 -15.359 1 98.44 28 TYR B CA 1
ATOM 759 C C . TYR B 1 28 ? 1.415 -11.492 -15.648 1 98.44 28 TYR B C 1
ATOM 761 O O . TYR B 1 28 ? 1.496 -12.102 -16.719 1 98.44 28 TYR B O 1
ATOM 769 N N . GLU B 1 29 ? 2.299 -11.602 -14.727 1 97.88 29 GLU B N 1
ATOM 770 C CA . GLU B 1 29 ? 3.482 -12.438 -14.883 1 97.88 29 GLU B CA 1
ATOM 771 C C . GLU B 1 29 ? 3.102 -13.898 -15.117 1 97.88 29 GLU B C 1
ATOM 773 O O . GLU B 1 29 ? 3.703 -14.578 -15.953 1 97.88 29 GLU B O 1
ATOM 778 N N . PHE B 1 30 ? 2.104 -14.383 -14.359 1 97.5 30 PHE B N 1
ATOM 779 C CA . PHE B 1 30 ? 1.655 -15.766 -14.508 1 97.5 30 PHE B CA 1
ATOM 780 C C . PHE B 1 30 ? 1.012 -15.984 -15.867 1 97.5 30 PHE B C 1
ATOM 782 O O . PHE B 1 30 ? 1.178 -17.047 -16.469 1 97.5 30 PHE B O 1
ATOM 789 N N . GLU B 1 31 ? 0.354 -15.062 -16.391 1 96.38 31 GLU B N 1
ATOM 790 C CA . GLU B 1 31 ? -0.318 -15.164 -17.688 1 96.38 31 GLU B CA 1
ATOM 791 C C . GLU B 1 31 ? 0.692 -15.258 -18.828 1 96.38 31 GLU B C 1
ATOM 793 O O . GLU B 1 31 ? 0.521 -16.047 -19.75 1 96.38 31 GLU B O 1
ATOM 798 N N . VAL B 1 32 ? 1.735 -14.484 -18.688 1 96.81 32 VAL B N 1
ATOM 799 C CA . VAL B 1 32 ? 2.686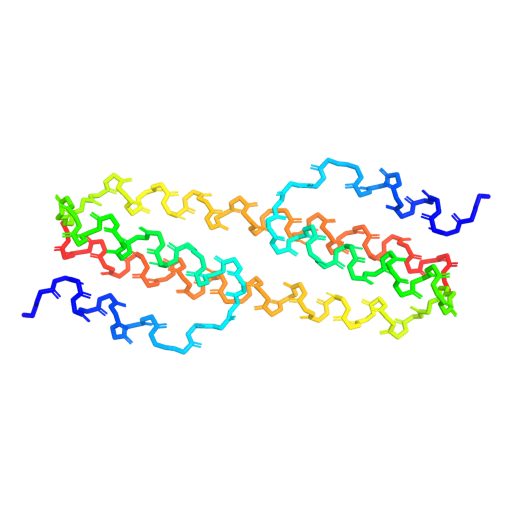 -14.375 -19.797 1 96.81 32 VAL B CA 1
ATOM 800 C C . VAL B 1 32 ? 3.73 -15.484 -19.688 1 96.81 32 VAL B C 1
ATOM 802 O O . VAL B 1 32 ? 4.105 -16.094 -20.703 1 96.81 32 VAL B O 1
ATOM 805 N N . GLY B 1 33 ? 4.219 -15.758 -18.516 1 95.25 33 GLY B N 1
ATOM 806 C CA . GLY B 1 33 ? 5.375 -16.625 -18.375 1 95.25 33 GLY B CA 1
ATOM 807 C C . GLY B 1 33 ? 5.059 -17.922 -17.641 1 95.25 33 GLY B C 1
ATOM 808 O O . GLY B 1 33 ? 5.91 -18.812 -17.547 1 95.25 33 GLY B O 1
ATOM 809 N N . GLY B 1 34 ? 3.82 -18.156 -17.094 1 94.12 34 GLY B N 1
ATOM 810 C CA . GLY B 1 34 ? 3.445 -19.297 -16.281 1 94.12 34 GLY B CA 1
ATOM 811 C C . GLY B 1 34 ? 3.766 -19.094 -14.805 1 94.12 34 GLY B C 1
ATOM 812 O O . GLY B 1 34 ? 4.535 -18.203 -14.445 1 94.12 34 GLY B O 1
ATOM 813 N N . PRO B 1 35 ? 3.178 -19.875 -13.961 1 95.12 35 PRO B N 1
ATOM 814 C CA . PRO B 1 35 ? 3.391 -19.766 -12.516 1 95.12 35 PRO B CA 1
ATOM 815 C C . PRO B 1 35 ? 4.84 -20.016 -12.109 1 95.12 35 PRO B C 1
ATOM 817 O O . PRO B 1 35 ? 5.488 -20.922 -12.656 1 95.12 35 PRO B O 1
ATOM 820 N N . SER B 1 36 ? 5.363 -19.234 -11.195 1 95.44 36 SER B N 1
ATOM 821 C CA . SER B 1 36 ? 6.758 -19.281 -10.773 1 95.44 36 SER B CA 1
ATOM 822 C C . SER B 1 36 ? 6.91 -18.891 -9.305 1 95.44 36 SER B C 1
ATOM 824 O O . SER B 1 36 ? 6.348 -17.891 -8.859 1 95.44 36 SER B O 1
ATOM 826 N N . LYS B 1 37 ? 7.688 -19.625 -8.633 1 96.19 37 LYS B N 1
ATOM 827 C CA . LYS B 1 37 ? 7.973 -19.344 -7.23 1 96.19 37 LYS B CA 1
ATOM 828 C C . LYS B 1 37 ? 8.727 -18.031 -7.078 1 96.19 37 LYS B C 1
ATOM 830 O O . LYS B 1 37 ? 8.5 -17.281 -6.129 1 96.19 37 LYS B O 1
ATOM 835 N N . GLU B 1 38 ? 9.539 -17.797 -8.016 1 97.19 38 GLU B N 1
ATOM 836 C CA . GLU B 1 38 ? 10.336 -16.562 -7.992 1 97.19 38 GLU B CA 1
ATOM 837 C C . GLU B 1 38 ? 9.445 -15.328 -8.047 1 97.19 38 GLU B C 1
ATOM 839 O O . GLU B 1 38 ? 9.711 -14.336 -7.375 1 97.19 38 GLU B O 1
ATOM 844 N N . ILE B 1 39 ? 8.383 -15.359 -8.828 1 98.12 39 ILE B N 1
ATOM 845 C CA . ILE B 1 39 ? 7.449 -14.25 -8.961 1 98.12 39 ILE B CA 1
ATOM 846 C C . ILE B 1 39 ? 6.695 -14.047 -7.648 1 98.12 39 ILE B C 1
ATOM 848 O O . ILE B 1 39 ? 6.496 -12.922 -7.199 1 98.12 39 ILE B O 1
ATOM 852 N N . LEU B 1 40 ? 6.277 -15.109 -7.023 1 98.31 40 LEU B N 1
ATOM 853 C CA . LEU B 1 40 ? 5.578 -15.016 -5.746 1 98.31 40 LEU B CA 1
ATOM 854 C C . LEU B 1 40 ? 6.484 -14.43 -4.672 1 98.31 40 LEU B C 1
ATOM 856 O O . LEU B 1 40 ? 6.051 -13.594 -3.877 1 98.31 40 LEU B O 1
ATOM 860 N N . GLU B 1 41 ? 7.734 -14.875 -4.645 1 97.81 41 GLU B N 1
ATOM 861 C CA . GLU B 1 41 ? 8.695 -14.367 -3.664 1 97.81 41 GLU B CA 1
ATOM 862 C C . GLU B 1 41 ? 8.922 -12.875 -3.838 1 97.81 41 GLU B C 1
ATOM 864 O O . GLU B 1 41 ? 9.023 -12.133 -2.854 1 97.81 41 GLU B O 1
ATOM 869 N N . GLU B 1 42 ? 9.031 -12.445 -5.059 1 98.19 42 GLU B N 1
ATOM 870 C CA . GLU B 1 42 ? 9.18 -11.023 -5.332 1 98.19 42 GLU B CA 1
ATOM 871 C C . GLU B 1 42 ? 7.953 -10.242 -4.871 1 98.19 42 GLU B C 1
ATOM 873 O O . GLU B 1 42 ? 8.086 -9.188 -4.238 1 98.19 42 GLU B O 1
ATOM 878 N N . ALA B 1 43 ? 6.777 -10.75 -5.168 1 98.38 43 ALA B N 1
ATOM 879 C CA . ALA B 1 43 ? 5.531 -10.102 -4.758 1 98.38 43 ALA B CA 1
ATOM 880 C C . ALA B 1 43 ? 5.445 -10 -3.238 1 98.38 43 ALA B C 1
ATOM 882 O O . ALA B 1 43 ? 5.012 -8.969 -2.707 1 98.38 43 ALA B O 1
ATOM 883 N N . LEU B 1 44 ? 5.875 -11.023 -2.568 1 98.56 44 LEU B N 1
ATOM 884 C CA . LEU B 1 44 ? 5.871 -11.023 -1.11 1 98.56 44 LEU B CA 1
ATOM 885 C C . LEU B 1 44 ? 6.828 -9.969 -0.563 1 98.56 44 LEU B C 1
ATOM 887 O O . LEU B 1 44 ? 6.504 -9.273 0.404 1 98.56 44 LEU B O 1
ATOM 891 N N . ARG B 1 45 ? 7.961 -9.844 -1.214 1 98.31 45 ARG B N 1
ATOM 892 C CA . ARG B 1 45 ? 8.914 -8.82 -0.808 1 98.31 45 ARG B CA 1
ATOM 893 C C . ARG B 1 45 ? 8.344 -7.422 -1.016 1 98.31 45 ARG B C 1
ATOM 895 O O . ARG B 1 45 ? 8.484 -6.555 -0.153 1 98.31 45 ARG B O 1
ATOM 902 N N . LEU B 1 46 ? 7.672 -7.23 -2.146 1 98 46 LEU B N 1
ATOM 903 C CA . LEU B 1 46 ? 7.055 -5.941 -2.436 1 98 46 LEU B CA 1
ATOM 904 C C . LEU B 1 46 ? 5.992 -5.602 -1.396 1 98 46 LEU B C 1
ATOM 906 O O . LEU B 1 46 ? 5.922 -4.469 -0.919 1 98 46 LEU B O 1
ATOM 910 N N . ALA B 1 47 ? 5.16 -6.582 -1.049 1 98.25 47 ALA B N 1
ATOM 911 C CA . ALA B 1 47 ? 4.102 -6.375 -0.063 1 98.25 47 ALA B CA 1
ATOM 912 C C . ALA B 1 47 ? 4.688 -6.008 1.299 1 98.25 47 ALA B C 1
ATOM 914 O O . ALA B 1 47 ? 4.207 -5.082 1.957 1 98.25 47 ALA B O 1
ATOM 915 N N . SER B 1 48 ? 5.723 -6.656 1.685 1 98.31 48 SER B N 1
ATOM 916 C CA . SER B 1 48 ? 6.371 -6.391 2.965 1 98.31 48 SER B CA 1
ATOM 917 C C . SER B 1 48 ? 6.988 -4.996 2.996 1 98.31 48 SER B C 1
ATOM 919 O O . SER B 1 48 ? 6.879 -4.285 3.998 1 98.31 48 SER B O 1
ATOM 921 N N . LYS B 1 49 ? 7.625 -4.641 1.971 1 97.69 49 LYS B N 1
ATOM 922 C CA . LYS B 1 49 ? 8.227 -3.311 1.883 1 97.69 49 LYS B CA 1
ATOM 923 C C . LYS B 1 49 ? 7.16 -2.221 1.975 1 97.69 49 LYS B C 1
ATOM 925 O O . LYS B 1 49 ? 7.363 -1.202 2.637 1 97.69 49 LYS B O 1
ATOM 930 N N . GLU B 1 50 ? 6.051 -2.455 1.261 1 98.19 50 GLU B N 1
ATOM 931 C CA . GLU B 1 50 ? 4.973 -1.471 1.321 1 98.19 50 GLU B CA 1
ATOM 932 C C . GLU B 1 50 ? 4.434 -1.328 2.742 1 98.19 50 GLU B C 1
ATOM 934 O O . GLU B 1 50 ? 4.145 -0.218 3.193 1 98.19 50 GLU B O 1
ATOM 939 N N . ILE B 1 51 ? 4.32 -2.449 3.422 1 98.44 51 ILE B N 1
ATOM 940 C CA . ILE B 1 51 ? 3.84 -2.402 4.797 1 98.44 51 ILE B CA 1
ATOM 941 C C . ILE B 1 51 ? 4.812 -1.598 5.656 1 98.44 51 ILE B C 1
ATOM 943 O O . ILE B 1 51 ? 4.395 -0.777 6.477 1 98.44 51 ILE B O 1
ATOM 947 N N . GLU B 1 52 ? 6.062 -1.812 5.445 1 98.06 52 GLU B N 1
ATOM 948 C CA . GLU B 1 52 ? 7.074 -1.052 6.172 1 98.06 52 GLU B CA 1
ATOM 949 C C . GLU B 1 52 ? 6.938 0.445 5.91 1 98.06 52 GLU B C 1
ATOM 951 O O . GLU B 1 52 ? 7.031 1.254 6.836 1 98.06 52 GLU B O 1
ATOM 956 N N . GLN B 1 53 ? 6.723 0.773 4.664 1 98.38 53 GLN B N 1
ATOM 957 C CA . GLN B 1 53 ? 6.57 2.176 4.289 1 98.38 53 GLN B CA 1
ATOM 958 C C . GLN B 1 53 ? 5.316 2.781 4.91 1 98.38 53 GLN B C 1
ATOM 960 O O . GLN B 1 53 ? 5.336 3.926 5.367 1 98.38 53 GLN B O 1
ATOM 965 N N . LEU B 1 54 ? 4.273 2.025 4.973 1 98.44 54 LEU B N 1
ATOM 966 C CA . LEU B 1 54 ? 3.031 2.506 5.562 1 98.44 54 LEU B CA 1
ATOM 967 C C . LEU B 1 54 ? 3.178 2.68 7.07 1 98.44 54 LEU B C 1
ATOM 969 O O . LEU B 1 54 ? 2.605 3.604 7.652 1 98.44 54 LEU B O 1
ATOM 973 N N . GLN B 1 55 ? 3.961 1.827 7.684 1 98.44 55 GLN B N 1
ATOM 974 C CA . GLN B 1 55 ? 4.234 1.988 9.109 1 98.44 55 GLN B CA 1
ATOM 975 C C . GLN B 1 55 ? 5.004 3.279 9.375 1 98.44 55 GLN B C 1
ATOM 977 O O . GLN B 1 55 ? 4.742 3.967 10.367 1 98.44 55 GLN B O 1
ATOM 982 N N . LYS B 1 56 ? 5.918 3.59 8.508 1 97.94 56 LYS B N 1
ATOM 983 C CA . LYS B 1 56 ? 6.621 4.867 8.617 1 97.94 56 LYS B CA 1
ATOM 984 C C . LYS B 1 56 ? 5.648 6.039 8.508 1 97.94 56 LYS B C 1
ATOM 986 O O . LYS B 1 56 ? 5.766 7.02 9.242 1 97.94 56 LYS B O 1
ATOM 991 N N . VAL B 1 57 ? 4.676 5.941 7.578 1 98.5 57 VAL B N 1
ATOM 992 C CA . VAL B 1 57 ? 3.67 6.984 7.402 1 98.5 57 VAL B CA 1
ATOM 993 C C . VAL B 1 57 ? 2.875 7.156 8.695 1 98.5 57 VAL B C 1
ATOM 995 O O . VAL B 1 57 ? 2.648 8.281 9.148 1 98.5 57 VAL B O 1
ATOM 998 N N . ILE B 1 58 ? 2.482 6.074 9.273 1 98.5 58 ILE B N 1
ATOM 999 C CA . ILE B 1 58 ? 1.705 6.117 10.5 1 98.5 58 ILE B CA 1
ATOM 1000 C C . ILE B 1 58 ? 2.494 6.844 11.586 1 98.5 58 ILE B C 1
ATOM 1002 O O . ILE B 1 58 ? 1.949 7.691 12.297 1 98.5 58 ILE B O 1
ATOM 1006 N N . GLU B 1 59 ? 3.775 6.551 11.656 1 98 59 GLU B N 1
ATOM 1007 C CA . GLU B 1 59 ? 4.621 7.207 12.648 1 98 59 GLU B CA 1
ATOM 1008 C C . GLU B 1 59 ? 4.711 8.711 12.391 1 98 59 GLU B C 1
ATOM 1010 O O . GLU B 1 59 ? 4.625 9.516 13.32 1 98 59 GLU B O 1
ATOM 1015 N N . ILE B 1 60 ? 4.898 9.055 11.18 1 97.88 60 ILE B N 1
ATOM 1016 C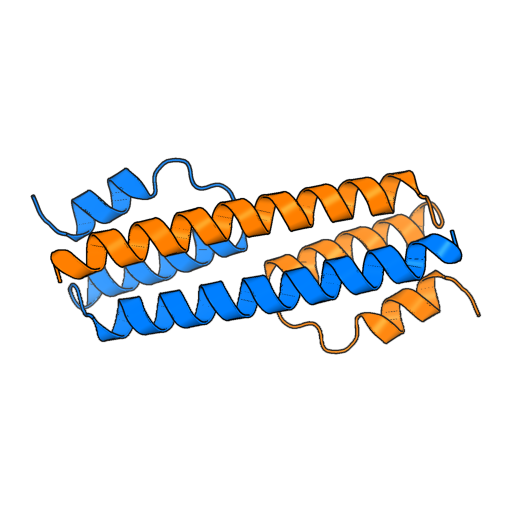 CA . ILE B 1 60 ? 4.992 10.461 10.797 1 97.88 60 ILE B CA 1
ATOM 1017 C C . ILE B 1 60 ? 3.709 11.195 11.18 1 97.88 60 ILE B C 1
ATOM 1019 O O . ILE B 1 60 ? 3.756 12.273 11.773 1 97.88 60 ILE B O 1
ATOM 1023 N N . LEU B 1 61 ? 2.564 10.609 10.867 1 97.94 61 LEU B N 1
ATOM 1024 C CA . LEU B 1 61 ? 1.278 11.25 11.125 1 97.94 61 LEU B CA 1
ATOM 1025 C C . LEU B 1 61 ? 1.033 11.406 12.617 1 97.94 61 LEU B C 1
ATOM 1027 O O . LEU B 1 61 ? 0.5 12.422 13.062 1 97.94 61 LEU B O 1
ATOM 1031 N N . LYS B 1 62 ? 1.445 10.445 13.336 1 97.5 62 LYS B N 1
ATOM 1032 C CA . LYS B 1 62 ? 1.315 10.531 14.789 1 97.5 62 LYS B CA 1
ATOM 1033 C C . LYS B 1 62 ? 2.207 11.633 15.352 1 97.5 62 LYS B C 1
ATOM 1035 O O . LYS B 1 62 ? 1.802 12.359 16.266 1 97.5 62 LYS B O 1
ATOM 1040 N N . ASP B 1 63 ? 3.363 11.789 14.797 1 95.56 63 ASP B N 1
ATOM 1041 C CA . ASP B 1 63 ? 4.277 12.844 15.219 1 95.56 63 ASP B CA 1
ATOM 1042 C C . ASP B 1 63 ? 3.691 14.227 14.922 1 95.56 63 ASP B C 1
ATOM 1044 O O . ASP B 1 63 ? 3.848 15.156 15.711 1 95.56 63 ASP B O 1
ATOM 1048 N N . ILE B 1 64 ? 3.057 14.336 13.758 1 96.06 64 ILE B N 1
ATOM 1049 C CA . ILE B 1 64 ? 2.492 15.602 13.297 1 96.06 64 ILE B CA 1
ATOM 1050 C C . ILE B 1 64 ? 1.301 15.984 14.172 1 96.06 64 ILE B C 1
ATOM 1052 O O . ILE B 1 64 ? 1.023 17.172 14.367 1 96.06 64 ILE B O 1
ATOM 1056 N N . GLU B 1 65 ? 0.651 15.023 14.656 1 94.56 65 GLU B N 1
ATOM 1057 C CA . GLU B 1 65 ? -0.563 15.234 15.438 1 94.56 65 GLU B CA 1
ATOM 1058 C C . GLU B 1 65 ? -0.318 16.219 16.578 1 94.56 65 GLU B C 1
ATOM 1060 O O . GLU B 1 65 ? -1.191 17.016 16.922 1 94.56 65 GLU B O 1
ATOM 1065 N N . VAL B 1 66 ? 0.866 16.281 17.094 1 91.44 66 VAL B N 1
ATOM 1066 C CA . VAL B 1 66 ? 1.174 17.125 18.25 1 91.44 66 VAL B CA 1
ATOM 1067 C C . VAL B 1 66 ? 1.214 18.594 17.828 1 91.44 66 VAL B C 1
ATOM 1069 O O . VAL B 1 66 ? 1.138 19.5 18.656 1 91.44 66 VAL B O 1
ATOM 1072 N N . TYR B 1 67 ? 1.259 18.828 16.609 1 90.12 67 TYR B N 1
ATOM 1073 C CA . TYR B 1 67 ? 1.402 20.188 16.094 1 90.12 67 TYR B CA 1
ATOM 1074 C C . TYR B 1 67 ? 0.073 20.719 15.57 1 90.12 67 TYR B C 1
ATOM 1076 O O . TYR B 1 67 ? -0.01 21.859 15.102 1 90.12 67 TYR B O 1
ATOM 1084 N N . VAL B 1 68 ? -0.872 19.859 15.547 1 90.56 68 VAL B N 1
ATOM 1085 C CA . VAL B 1 68 ? -2.164 20.203 14.969 1 90.56 68 VAL B CA 1
ATOM 1086 C C . VAL B 1 68 ? -3.193 20.391 16.078 1 90.56 68 VAL B C 1
ATOM 1088 O O . VAL B 1 68 ? -3.082 19.797 17.156 1 90.56 68 VAL B O 1
#

Solvent-accessible surface area (backbone atoms only — not comparable to full-atom values): 7558 Å² total; per-residue (Å²): 135,59,64,66,58,54,51,55,59,69,50,58,83,63,74,27,68,51,35,42,52,48,53,49,52,50,53,49,47,33,72,75,74,44,78,45,63,68,58,51,53,50,46,46,50,53,44,52,51,36,44,53,34,29,52,52,47,48,51,52,51,59,62,49,49,78,73,86,135,59,62,66,57,54,50,56,58,70,49,57,83,62,75,25,70,52,35,42,52,48,52,49,52,50,53,50,46,32,73,76,74,44,78,49,62,67,57,51,53,50,46,46,50,52,45,51,50,39,44,53,35,30,52,51,46,49,51,51,51,58,62,49,50,78,73,85

pLDDT: mean 96.09, std 4.16, range [66.56, 98.56]

Organism: Thermoproteus tenax (strain ATCC 35583 / DSM 2078 / JCM 9277 / NBRC 100435 / Kra 1) (NCBI:txid768679)

Radius of gyration: 17.37 Å; Cα contacts (8 Å, |Δi|>4): 139; chains: 2; bounding box: 24×52×38 Å